Protein AF-B3Q521-F1 (afdb_monomer)

Radius of gyration: 20.03 Å; Cα contacts (8 Å, |Δi|>4): 221; chains: 1; bounding box: 63×58×37 Å

Nearest PDB structures (foldseek):
  4r2l-assembly1_B-2  TM=8.330E-01  e=6.307E-09  Salmonella enterica subsp. enterica serovar Typhimurium str. LT2
  3cis-assembly4_H  TM=7.344E-01  e=1.357E-04  Mycobacterium tuberculosis
  3cis-assembly3_F  TM=6.815E-01  e=8.746E-05  Mycobacterium tuberculosis
  2jax-assembly1_A-2  TM=7.100E-01  e=5.396E-04  Mycobacterium tuberculosis H37Rv
  3idf-assembly1_B  TM=6.173E-01  e=2.105E-04  Wolinella succinogenes

Sequence (169 aa):
MYRMIICGIGMGSRQTANRLLRRAAALVDEGGTILVMHVIENVPQRRLTGIPEESETAAIVDAEKKLVSLCKELGIPVMIEVRIGAASSLLMSAARERAADLILLSSHVPDITDYVFSSIVEQVVRHAGCSVLVDRRLAQVHEGLRAAGRRRCPALTPGQFPSITGPPA

Mean predicted aligned error: 12.49 Å

Foldseek 3Di:
DWQEEEEEDEP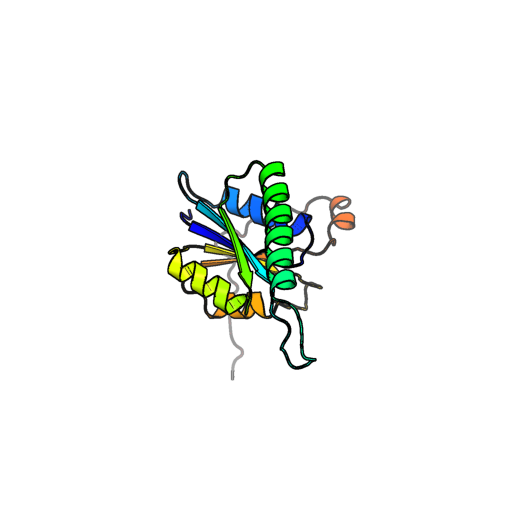DDLVQVLVLLVVVLVVHDDNGAYEYEYEAADDPPPDDDDDDPVVVVVVQVVVQVVVVVSCVVSVHDHHYYYYYHDLLVVLLVVCVVVVGQEYEYEAEDDDDPDPDGPPSLVSNPVDRPHHYHYHYDPPPPCVVCVVVDDDDDPPPDPDDDPDDDDDDD

InterPro domains:
  IPR006016 UspA [PF00582] (1-134)
  IPR014729 Rossmann-like alpha/beta/alpha sandwich fold [G3DSA:3.40.50.620] (1-136)

Solvent-accessible surface area (backbone atoms only — not comparable to full-atom values): 10298 Å² total; per-residue (Å²): 116,33,56,25,36,36,36,52,47,70,97,66,55,71,67,56,52,54,50,51,52,55,50,48,68,73,41,45,32,93,91,35,48,39,36,40,35,34,53,48,65,67,72,75,81,86,69,70,92,81,80,58,72,67,58,57,54,51,50,47,54,52,51,50,51,54,52,52,53,55,37,60,75,68,71,55,85,63,47,79,49,74,50,78,37,62,50,38,62,50,54,47,46,50,31,62,77,64,63,29,51,30,41,39,35,69,37,71,40,71,65,95,86,41,87,49,59,46,72,48,56,47,50,35,70,75,64,44,96,44,47,68,47,72,52,69,51,77,60,86,68,51,76,67,42,67,78,54,65,88,76,74,80,76,78,82,65,94,83,82,72,85,82,86,75,77,82,83,134

Secondary structure (DSSP, 8-state):
-EEEEEEEE-S--HHHHHHHHHHHHHHEEEEEEEEEEEEE----S-S-S---HHHHHHHHHHHHHHHHHHHHHHT---EEEEEES-HHHHHHHHHHHTT-SEEEEEE---SSS-----HHHHHHHHH-SSEEEEEE---STHHHHTTS---PPPP--TT------PPP-

Organism: Rhizobium etli (strain CIAT 652) (NCBI:txid491916)

pLDDT: mean 76.26, std 20.56, range [33.56, 97.69]

Structure (mmCIF, N/CA/C/O backbone):
data_AF-B3Q521-F1
#
_entry.id   A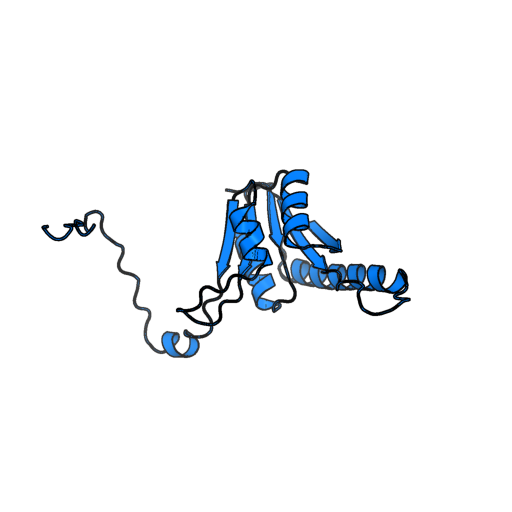F-B3Q521-F1
#
loop_
_atom_site.group_PDB
_atom_site.id
_atom_site.type_symbol
_atom_site.label_atom_id
_atom_site.label_alt_id
_atom_site.label_comp_id
_atom_site.label_asym_id
_atom_site.label_entity_id
_atom_site.label_seq_id
_atom_site.pdbx_PDB_ins_code
_atom_site.Cartn_x
_atom_site.Cartn_y
_atom_site.Cartn_z
_atom_site.occupancy
_atom_site.B_iso_or_equiv
_atom_site.auth_seq_id
_atom_site.auth_comp_id
_atom_site.auth_asym_id
_atom_site.auth_atom_id
_atom_site.pdbx_PDB_model_num
ATOM 1 N N . MET A 1 1 ? -11.408 2.205 11.181 1.00 80.31 1 MET A N 1
ATOM 2 C CA . MET A 1 1 ? -11.451 0.754 11.399 1.00 80.31 1 MET A CA 1
ATOM 3 C C . MET A 1 1 ? -10.043 0.162 11.445 1.00 80.31 1 MET A C 1
ATOM 5 O O . MET A 1 1 ? -9.882 -0.919 12.001 1.00 80.31 1 MET A O 1
ATOM 9 N N . TYR A 1 2 ? -9.052 0.842 10.851 1.00 95.25 2 TYR A N 1
ATOM 10 C CA . TYR A 1 2 ? -7.662 0.401 10.786 1.00 95.25 2 TYR A CA 1
ATOM 11 C C . TYR A 1 2 ? -6.722 1.459 11.371 1.00 95.25 2 TYR A C 1
ATOM 13 O O . TYR A 1 2 ? -6.875 2.652 11.102 1.00 95.25 2 TYR A O 1
ATOM 21 N N . ARG A 1 3 ? -5.724 1.025 12.137 1.00 95.44 3 ARG A N 1
ATOM 22 C CA . ARG A 1 3 ? -4.730 1.864 12.804 1.00 95.44 3 ARG A CA 1
ATOM 23 C C . ARG A 1 3 ? -3.441 2.005 11.998 1.00 95.44 3 ARG A C 1
ATOM 25 O O . ARG A 1 3 ? -2.771 3.023 12.159 1.00 95.44 3 ARG A O 1
ATOM 32 N N . MET A 1 4 ? -3.093 1.047 11.134 1.00 97.00 4 MET A N 1
ATOM 33 C CA . MET A 1 4 ? -1.882 1.115 10.310 1.00 97.00 4 MET A CA 1
ATOM 34 C C . MET A 1 4 ? -2.107 0.525 8.913 1.00 97.00 4 MET A C 1
ATOM 36 O O . MET A 1 4 ? -2.014 -0.683 8.692 1.00 97.00 4 MET A O 1
ATOM 40 N N . ILE A 1 5 ? -2.341 1.408 7.941 1.00 97.69 5 ILE A N 1
ATOM 41 C CA . ILE A 1 5 ? -2.619 1.030 6.552 1.00 97.69 5 ILE A CA 1
ATOM 42 C C . ILE A 1 5 ? -1.359 1.183 5.701 1.00 97.69 5 ILE A C 1
ATOM 44 O O . ILE A 1 5 ? -0.810 2.279 5.603 1.00 97.69 5 ILE A O 1
ATOM 48 N N . ILE A 1 6 ? -0.952 0.126 4.997 1.00 97.50 6 ILE A N 1
ATOM 49 C CA . ILE A 1 6 ? 0.098 0.194 3.973 1.00 97.50 6 ILE A CA 1
ATOM 50 C C . ILE A 1 6 ? -0.539 0.297 2.590 1.00 97.50 6 ILE A C 1
ATOM 52 O O . ILE A 1 6 ? -1.219 -0.619 2.140 1.00 97.50 6 ILE A O 1
ATOM 56 N N . CYS A 1 7 ? -0.288 1.394 1.885 1.00 95.06 7 CYS A N 1
ATOM 57 C CA . CYS A 1 7 ? -0.684 1.595 0.496 1.00 95.06 7 CYS A CA 1
ATOM 58 C C . CYS A 1 7 ? 0.479 1.249 -0.433 1.00 95.06 7 CYS A C 1
ATOM 60 O O . CYS A 1 7 ? 1.424 2.030 -0.551 1.00 95.06 7 CYS A O 1
ATOM 62 N N . GLY A 1 8 ? 0.399 0.109 -1.120 1.00 92.69 8 GLY A N 1
ATOM 63 C CA . GLY A 1 8 ? 1.388 -0.264 -2.131 1.00 92.69 8 GLY A CA 1
ATOM 64 C C . GLY A 1 8 ? 1.107 0.436 -3.459 1.00 92.69 8 GLY A C 1
ATOM 65 O O . GLY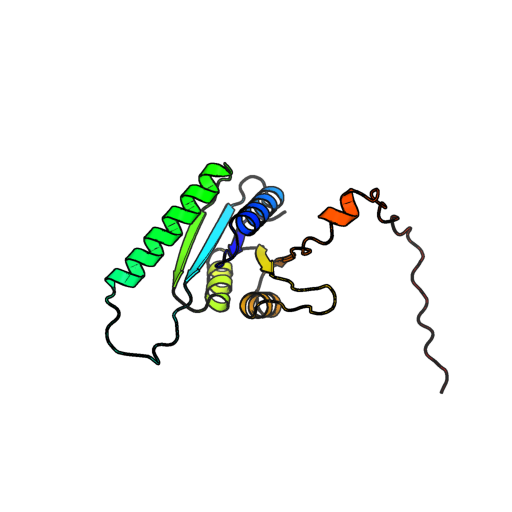 A 1 8 ? 0.125 0.122 -4.137 1.00 92.69 8 GLY A O 1
ATOM 66 N N . ILE A 1 9 ? 1.969 1.377 -3.841 1.00 88.06 9 ILE A N 1
ATOM 67 C CA . ILE A 1 9 ? 1.865 2.125 -5.098 1.00 88.06 9 ILE A CA 1
ATOM 68 C C . ILE A 1 9 ? 2.920 1.598 -6.071 1.00 88.06 9 ILE A C 1
ATOM 70 O O . ILE A 1 9 ? 4.112 1.687 -5.805 1.00 88.06 9 ILE A O 1
ATOM 74 N N . GLY A 1 10 ? 2.486 1.041 -7.204 1.00 79.38 10 GLY A N 1
ATOM 75 C CA . GLY A 1 10 ? 3.368 0.614 -8.301 1.00 79.38 10 GLY A CA 1
ATOM 76 C C . GLY A 1 10 ? 3.520 1.675 -9.399 1.00 79.38 10 GLY A C 1
ATOM 77 O O . GLY A 1 10 ? 3.133 2.827 -9.219 1.00 79.38 10 GLY A O 1
ATOM 78 N N . MET A 1 11 ? 3.991 1.268 -10.585 1.00 67.44 11 MET A N 1
ATOM 79 C CA . MET A 1 11 ? 4.118 2.113 -11.796 1.00 67.44 11 MET A CA 1
ATOM 80 C C . MET A 1 11 ? 2.770 2.493 -12.456 1.00 67.44 11 MET A C 1
ATOM 82 O O . MET A 1 11 ? 2.692 2.743 -13.657 1.00 67.44 11 MET A O 1
ATOM 86 N N . GLY A 1 12 ? 1.676 2.482 -11.695 1.00 69.81 12 GLY A N 1
ATOM 87 C CA . GLY A 1 12 ? 0.342 2.806 -12.193 1.00 69.81 12 GLY A CA 1
ATOM 88 C C . GLY A 1 12 ? 0.149 4.303 -12.450 1.00 69.81 12 GLY A C 1
ATOM 89 O O . GLY A 1 12 ? 1.008 5.140 -12.174 1.00 69.81 12 GLY A O 1
ATOM 90 N N . SER A 1 13 ? -1.031 4.669 -12.953 1.00 79.69 13 SER A N 1
ATOM 91 C CA . SER A 1 13 ? -1.347 6.077 -13.202 1.00 79.69 13 SER A CA 1
ATOM 92 C C . SER A 1 13 ? -1.530 6.875 -11.903 1.00 79.69 13 SER A C 1
ATOM 94 O O . SER A 1 13 ? -2.004 6.356 -10.885 1.00 79.69 13 SER A O 1
ATOM 96 N N . ARG A 1 14 ? -1.256 8.185 -11.963 1.00 82.19 14 ARG A N 1
ATOM 97 C CA . ARG A 1 14 ? -1.471 9.126 -10.847 1.00 82.19 14 ARG A CA 1
ATOM 98 C C . ARG A 1 14 ? -2.901 9.068 -10.296 1.00 82.19 14 ARG A C 1
ATOM 100 O O . ARG A 1 14 ? -3.113 9.169 -9.093 1.00 82.19 14 ARG A O 1
ATOM 107 N N . GLN A 1 15 ? -3.895 8.861 -11.161 1.00 83.62 15 GLN A N 1
ATOM 108 C CA . GLN A 1 15 ? -5.299 8.750 -10.757 1.00 83.62 15 GLN A CA 1
ATOM 109 C C . GLN A 1 15 ? -5.562 7.504 -9.901 1.00 83.62 15 GLN A C 1
ATOM 111 O O . GLN A 1 15 ? -6.386 7.553 -8.988 1.00 83.62 15 GLN A O 1
ATOM 116 N N . THR A 1 16 ? -4.874 6.394 -10.177 1.00 84.19 16 THR A N 1
ATOM 117 C CA . THR A 1 16 ? -4.967 5.184 -9.353 1.00 84.19 16 THR A CA 1
ATOM 118 C C . THR A 1 16 ? -4.364 5.420 -7.976 1.00 84.19 16 THR A C 1
ATOM 120 O O . THR A 1 16 ? -5.027 5.127 -6.985 1.00 84.19 16 THR A O 1
ATOM 123 N N . ALA A 1 17 ? -3.184 6.038 -7.909 1.00 86.75 17 ALA A N 1
ATOM 124 C CA . ALA A 1 17 ? -2.556 6.410 -6.646 1.00 86.75 17 ALA A CA 1
ATOM 125 C C . ALA A 1 17 ? -3.448 7.357 -5.815 1.00 86.75 17 ALA A C 1
ATOM 127 O O . ALA A 1 17 ? -3.733 7.076 -4.655 1.00 86.75 17 ALA A O 1
ATOM 128 N N . ASN A 1 18 ? -4.002 8.408 -6.433 1.00 89.75 18 ASN A N 1
ATOM 129 C CA . ASN A 1 18 ? -4.939 9.330 -5.777 1.00 89.75 18 ASN A CA 1
ATOM 130 C C . ASN A 1 18 ? -6.151 8.618 -5.174 1.00 89.75 18 ASN A C 1
ATOM 132 O O . ASN A 1 18 ? -6.570 8.915 -4.056 1.00 89.75 18 ASN A O 1
ATOM 136 N N . ARG A 1 19 ? -6.745 7.692 -5.930 1.00 89.25 19 ARG A N 1
ATOM 137 C CA . ARG A 1 19 ? -7.914 6.935 -5.482 1.00 89.25 19 ARG A CA 1
ATOM 138 C C . ARG A 1 19 ? -7.564 6.029 -4.304 1.00 89.25 19 ARG A C 1
ATOM 140 O O . ARG A 1 19 ? -8.314 6.006 -3.332 1.00 89.25 19 ARG A O 1
ATOM 147 N N . LEU A 1 20 ? -6.425 5.344 -4.384 1.00 90.75 20 LEU A N 1
ATOM 148 C CA . LEU A 1 20 ? -5.928 4.468 -3.328 1.00 90.75 20 LEU A CA 1
AT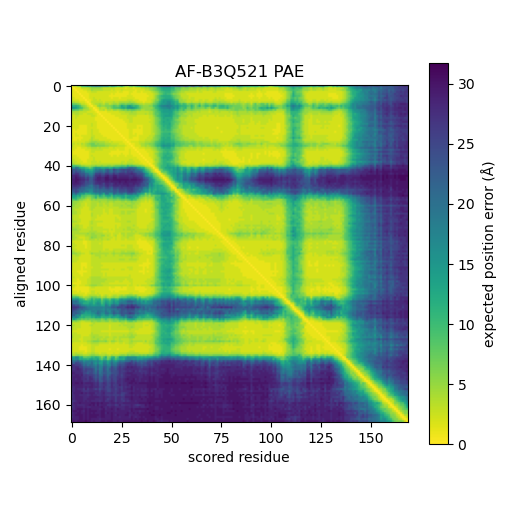OM 149 C C . LEU A 1 20 ? -5.734 5.248 -2.021 1.00 90.75 20 LEU A C 1
ATOM 151 O O . LEU A 1 20 ? -6.272 4.863 -0.988 1.00 90.75 20 LEU A O 1
ATOM 155 N N . LEU A 1 21 ? -5.067 6.403 -2.093 1.00 92.38 21 LEU A N 1
ATOM 156 C CA . LEU A 1 21 ? -4.803 7.260 -0.935 1.00 92.38 21 LEU A CA 1
ATOM 157 C C . LEU A 1 21 ? -6.084 7.836 -0.327 1.00 92.38 21 LEU A C 1
ATOM 159 O O . LEU A 1 21 ? -6.246 7.824 0.889 1.00 92.38 21 LEU A O 1
ATOM 163 N N . ARG A 1 22 ? -7.042 8.279 -1.154 1.00 93.69 22 ARG A N 1
ATOM 164 C CA . ARG A 1 22 ? -8.350 8.746 -0.659 1.00 93.69 22 ARG A CA 1
ATOM 165 C C . ARG A 1 22 ? -9.130 7.639 0.044 1.00 93.69 22 ARG A C 1
ATOM 167 O O . ARG A 1 22 ? -9.793 7.908 1.038 1.00 93.69 22 ARG A O 1
ATOM 174 N N . ARG A 1 23 ? -9.059 6.402 -0.457 1.00 93.94 23 ARG A N 1
ATOM 175 C CA . ARG A 1 23 ? -9.673 5.253 0.218 1.00 93.94 23 ARG A CA 1
ATOM 176 C C . ARG A 1 23 ? -8.985 4.950 1.542 1.00 93.94 23 ARG A C 1
ATOM 178 O O . ARG A 1 23 ? -9.686 4.740 2.519 1.00 93.94 23 ARG A O 1
ATOM 185 N N . ALA A 1 24 ? -7.655 4.971 1.589 1.00 95.25 24 ALA A N 1
ATOM 186 C CA . ALA A 1 24 ? -6.918 4.787 2.837 1.00 95.25 24 ALA A CA 1
ATOM 187 C C . ALA A 1 24 ? -7.308 5.842 3.881 1.00 95.25 24 ALA A C 1
ATOM 189 O O . ALA A 1 24 ? -7.648 5.486 5.003 1.00 95.25 24 ALA A O 1
ATOM 19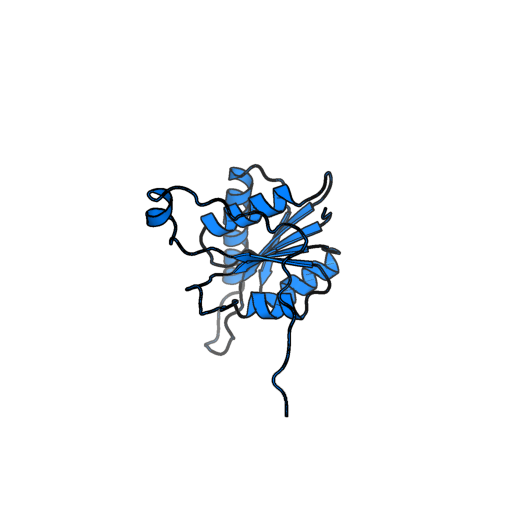0 N N . ALA A 1 25 ? -7.374 7.115 3.481 1.00 94.50 25 ALA A N 1
ATOM 191 C CA . ALA A 1 25 ? -7.804 8.214 4.346 1.00 94.50 25 ALA A CA 1
ATOM 192 C C . ALA A 1 25 ? -9.243 8.066 4.869 1.00 94.50 25 ALA A C 1
ATOM 194 O O . ALA A 1 25 ? -9.548 8.550 5.949 1.00 94.50 25 ALA A O 1
ATOM 195 N N . ALA A 1 26 ? -10.126 7.392 4.129 1.00 94.50 26 ALA A N 1
ATOM 196 C CA . ALA A 1 26 ? -11.491 7.109 4.576 1.00 94.50 26 ALA A CA 1
ATOM 197 C C . ALA A 1 26 ? -11.605 5.868 5.484 1.00 94.50 26 ALA A C 1
ATOM 199 O O . ALA A 1 26 ? -12.643 5.669 6.109 1.00 94.50 26 ALA A O 1
ATOM 200 N N . LEU A 1 27 ? -10.587 5.004 5.512 1.00 95.50 27 LEU A N 1
ATOM 201 C CA . LEU A 1 27 ? -10.593 3.736 6.254 1.00 95.50 27 LEU A CA 1
ATOM 202 C C . LEU A 1 27 ? -9.775 3.794 7.551 1.00 95.50 27 LEU A C 1
ATOM 204 O O . LEU A 1 27 ? -10.057 3.033 8.489 1.00 95.50 27 LEU A O 1
ATOM 208 N N . VAL A 1 28 ? -8.767 4.669 7.584 1.00 96.00 28 VAL A N 1
ATOM 209 C CA . VAL A 1 28 ? -7.908 4.890 8.747 1.00 96.00 28 VAL A CA 1
ATOM 210 C C . VAL A 1 28 ? -8.721 5.480 9.900 1.00 96.00 28 VAL A C 1
ATOM 212 O O . VAL A 1 28 ? -9.577 6.337 9.689 1.00 96.00 28 VAL A O 1
ATOM 215 N N . ASP A 1 29 ? -8.489 4.985 11.113 1.00 94.69 29 ASP A N 1
ATOM 216 C CA . ASP A 1 29 ? -9.065 5.557 12.331 1.00 94.69 29 ASP A CA 1
ATOM 217 C C . ASP A 1 29 ? -8.413 6.883 12.711 1.00 94.69 29 ASP A C 1
ATOM 219 O O . ASP A 1 29 ? -7.302 7.209 12.286 1.00 94.69 29 ASP A O 1
ATOM 223 N N . GLU A 1 30 ? -9.087 7.628 13.585 1.00 90.69 30 GLU A N 1
ATOM 224 C CA . GLU A 1 30 ? -8.480 8.767 14.265 1.00 90.69 30 GLU A CA 1
ATOM 225 C C . GLU A 1 30 ? -7.191 8.334 14.985 1.00 90.69 30 GLU A C 1
ATOM 227 O O . GLU A 1 30 ? -7.164 7.360 15.739 1.00 90.69 30 GLU A O 1
ATOM 232 N N . GLY A 1 31 ? -6.090 9.041 14.714 1.00 90.25 31 GLY A N 1
ATOM 233 C CA . GLY A 1 31 ? -4.761 8.694 15.231 1.00 90.25 31 GLY A CA 1
ATOM 234 C C . GLY A 1 31 ? -4.101 7.478 14.566 1.00 90.25 31 GLY A C 1
ATOM 235 O O . GLY A 1 31 ? -3.015 7.074 14.984 1.00 90.25 31 GLY A O 1
ATOM 236 N N . GLY A 1 32 ? -4.724 6.890 13.542 1.00 94.38 32 GLY A N 1
ATOM 237 C CA . GLY A 1 32 ? -4.106 5.875 12.700 1.00 94.38 32 GLY A CA 1
ATOM 238 C C . GLY A 1 32 ? -3.088 6.467 11.722 1.00 94.38 32 GLY A C 1
ATOM 239 O O . GLY A 1 32 ? -3.032 7.672 11.482 1.00 94.38 32 GLY A O 1
ATOM 240 N N . THR A 1 33 ? -2.253 5.601 11.158 1.00 96.50 33 THR A N 1
ATOM 241 C CA . THR A 1 33 ? -1.164 5.972 10.250 1.00 96.50 33 THR A CA 1
ATOM 242 C C . THR A 1 33 ? -1.362 5.327 8.885 1.00 96.50 33 THR A C 1
ATOM 244 O O . THR A 1 33 ? -1.763 4.168 8.771 1.00 96.50 33 THR A O 1
ATOM 247 N N . ILE A 1 34 ? -1.059 6.085 7.832 1.00 96.94 34 ILE A N 1
ATOM 248 C CA . ILE A 1 34 ? -0.993 5.581 6.461 1.00 96.94 34 ILE A CA 1
ATOM 249 C C . ILE A 1 34 ? 0.468 5.599 6.026 1.00 96.94 34 ILE A C 1
ATOM 251 O O . ILE A 1 34 ? 1.102 6.653 6.011 1.00 96.94 34 ILE A O 1
ATOM 255 N N . LEU A 1 35 ? 0.988 4.438 5.643 1.00 96.88 35 LEU A N 1
ATOM 256 C CA . LEU A 1 35 ? 2.292 4.281 5.015 1.00 96.88 35 LEU A CA 1
ATOM 257 C C . LEU A 1 35 ? 2.112 4.089 3.515 1.00 96.88 35 LEU A C 1
ATOM 259 O O . LEU A 1 35 ? 1.538 3.103 3.062 1.00 96.88 35 LEU A O 1
ATOM 263 N N . VAL A 1 36 ? 2.632 5.020 2.734 1.00 95.38 36 VAL A N 1
ATOM 264 C CA . VAL A 1 36 ? 2.733 4.905 1.286 1.00 95.38 36 VAL A CA 1
ATOM 265 C C . VAL A 1 36 ? 4.050 4.239 0.952 1.00 95.38 36 VAL A C 1
ATOM 267 O O . VAL A 1 36 ? 5.114 4.805 1.193 1.00 95.38 36 VAL A O 1
ATOM 270 N N . MET A 1 37 ? 3.963 3.044 0.382 1.00 94.00 37 MET A N 1
ATOM 271 C CA . MET A 1 37 ? 5.125 2.247 0.038 1.00 94.00 37 MET A CA 1
ATOM 272 C C . MET A 1 37 ? 5.229 2.081 -1.474 1.00 94.00 37 MET A C 1
ATOM 274 O O . MET A 1 37 ? 4.289 1.615 -2.124 1.00 94.00 37 MET A O 1
ATOM 278 N N . HIS A 1 38 ? 6.385 2.430 -2.030 1.00 91.69 38 HIS A N 1
ATOM 279 C CA . HIS A 1 38 ? 6.746 2.088 -3.402 1.00 91.69 38 HIS A CA 1
ATOM 280 C C . HIS A 1 38 ? 7.922 1.122 -3.385 1.00 91.69 38 HIS A C 1
ATOM 282 O O . HIS A 1 38 ? 8.873 1.293 -2.624 1.00 91.69 38 HIS A O 1
ATOM 288 N N . VAL A 1 39 ? 7.845 0.093 -4.223 1.00 89.50 39 VAL A N 1
ATOM 289 C CA . VAL A 1 39 ? 8.948 -0.843 -4.401 1.00 89.50 39 VAL A CA 1
ATOM 290 C C . VAL A 1 39 ? 9.458 -0.731 -5.821 1.00 89.50 39 VAL A C 1
ATOM 292 O O . VAL A 1 39 ? 8.700 -0.905 -6.775 1.00 89.50 39 VAL A O 1
ATOM 295 N N . ILE A 1 40 ? 10.751 -0.456 -5.934 1.00 85.38 40 ILE A N 1
ATOM 296 C CA . ILE A 1 40 ? 11.483 -0.518 -7.189 1.00 85.38 40 ILE A CA 1
ATOM 297 C C . ILE A 1 40 ? 11.926 -1.972 -7.349 1.00 85.38 40 ILE A C 1
ATOM 299 O O . ILE A 1 40 ? 12.751 -2.474 -6.580 1.00 85.38 40 ILE A O 1
ATOM 303 N N . GLU A 1 41 ? 11.324 -2.680 -8.303 1.00 79.12 41 GLU A N 1
ATOM 304 C CA . GLU A 1 41 ? 11.709 -4.061 -8.579 1.00 79.12 41 GLU A CA 1
ATOM 305 C C . GLU A 1 41 ? 13.096 -4.092 -9.213 1.00 79.12 41 GLU A C 1
ATOM 307 O O . GLU A 1 41 ? 13.320 -3.514 -10.279 1.00 79.12 41 GLU A O 1
ATOM 312 N N . ASN A 1 42 ? 14.031 -4.78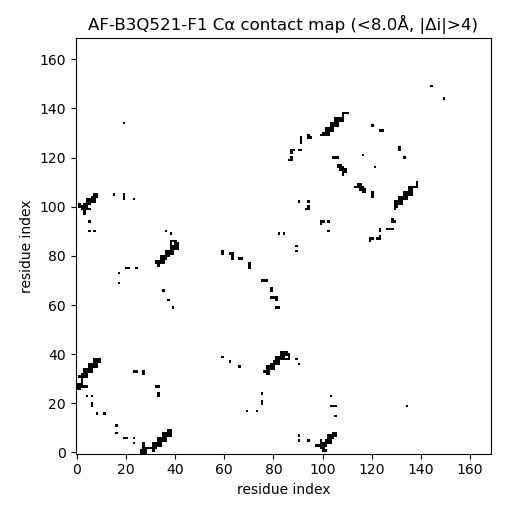3 -8.557 1.00 69.62 42 ASN A N 1
ATOM 313 C CA . ASN A 1 42 ? 15.347 -5.001 -9.136 1.00 69.62 42 ASN A CA 1
ATOM 314 C C . ASN A 1 42 ? 15.201 -5.949 -10.327 1.00 69.62 42 ASN A C 1
ATOM 316 O O . ASN A 1 42 ? 14.839 -7.119 -10.174 1.00 69.62 42 ASN A O 1
ATOM 320 N N . VAL A 1 43 ? 15.470 -5.434 -11.526 1.00 53.84 43 VAL A N 1
ATOM 321 C CA . VAL A 1 43 ? 15.543 -6.243 -12.743 1.00 53.84 43 VAL A CA 1
ATOM 322 C C . VAL A 1 43 ? 16.596 -7.331 -12.497 1.00 53.84 43 VAL A C 1
ATOM 324 O O . VAL A 1 43 ? 17.688 -7.000 -12.028 1.00 53.84 43 VAL A O 1
ATOM 327 N N . PRO A 1 44 ? 16.320 -8.622 -12.773 1.00 47.69 44 PRO A N 1
ATOM 328 C CA . PRO A 1 44 ? 17.296 -9.676 -12.541 1.00 47.69 44 PRO A CA 1
ATOM 329 C C . PRO A 1 44 ? 18.615 -9.314 -13.222 1.00 47.69 44 PRO A C 1
ATOM 331 O O . PRO A 1 44 ? 18.633 -9.052 -14.427 1.00 47.69 44 PRO A O 1
ATOM 334 N N . GLN A 1 45 ? 19.710 -9.340 -12.458 1.00 48.91 45 GLN A N 1
ATOM 335 C CA . GLN A 1 45 ? 21.089 -9.004 -12.849 1.00 48.91 45 GLN A CA 1
ATOM 336 C C . GLN A 1 45 ? 21.674 -9.884 -13.980 1.00 48.91 45 GLN A C 1
ATOM 338 O O . GLN A 1 45 ? 22.885 -9.979 -14.156 1.00 48.91 45 GLN A O 1
ATOM 343 N N . ARG A 1 46 ? 20.845 -10.551 -14.792 1.00 43.62 46 ARG A N 1
ATOM 344 C CA . ARG A 1 46 ? 21.289 -11.409 -15.896 1.00 43.62 46 ARG A CA 1
ATOM 345 C C . ARG A 1 46 ? 21.707 -10.636 -17.150 1.00 43.62 46 ARG A C 1
ATOM 347 O O . ARG A 1 46 ? 22.069 -11.252 -18.147 1.00 43.62 46 ARG A O 1
ATOM 354 N N . ARG A 1 47 ? 21.700 -9.302 -17.122 1.00 45.94 47 ARG A N 1
ATOM 355 C CA . ARG A 1 47 ? 22.353 -8.483 -18.146 1.00 45.94 47 ARG A CA 1
ATOM 356 C C . ARG A 1 47 ? 23.280 -7.461 -17.495 1.00 45.94 47 ARG A C 1
ATOM 358 O O . ARG A 1 47 ? 22.834 -6.399 -17.097 1.00 45.94 47 ARG A O 1
ATOM 365 N N . LEU A 1 48 ? 24.564 -7.826 -17.511 1.00 46.06 48 LEU A N 1
ATOM 366 C CA . LEU A 1 48 ? 25.716 -6.941 -17.688 1.00 46.06 48 LEU A CA 1
ATOM 367 C C . LEU A 1 48 ? 26.085 -6.064 -16.477 1.00 46.06 48 LEU A C 1
ATOM 369 O O . LEU A 1 48 ? 25.424 -5.092 -16.145 1.00 46.06 48 LEU A O 1
ATOM 373 N N . THR A 1 49 ? 27.204 -6.437 -15.854 1.00 52.25 49 THR A N 1
ATOM 374 C CA . THR A 1 49 ? 28.285 -5.544 -15.399 1.00 52.25 49 THR A CA 1
ATOM 375 C C . THR A 1 49 ? 27.979 -4.036 -15.411 1.00 52.25 49 THR A C 1
ATOM 377 O O . THR A 1 49 ? 27.919 -3.435 -16.483 1.00 52.25 49 THR A O 1
ATOM 380 N N . GLY A 1 50 ? 27.935 -3.410 -14.228 1.00 53.22 50 GLY A N 1
ATOM 381 C CA . GLY A 1 50 ? 28.269 -1.986 -14.089 1.00 53.22 50 GLY A CA 1
ATOM 382 C C . GLY A 1 50 ? 27.118 -0.981 -14.017 1.00 53.22 50 GLY A C 1
ATOM 383 O O . GLY A 1 50 ? 27.243 0.086 -14.609 1.00 53.22 50 GLY A O 1
ATOM 384 N N . ILE A 1 51 ? 26.038 -1.255 -13.276 1.00 52.19 51 ILE A N 1
ATOM 385 C CA . ILE A 1 51 ? 25.140 -0.173 -12.831 1.00 52.19 51 ILE A CA 1
ATOM 386 C C . ILE A 1 51 ? 25.778 0.461 -11.578 1.00 52.19 51 ILE A C 1
ATOM 388 O O . ILE A 1 51 ? 25.938 -0.249 -10.585 1.00 52.19 51 ILE A O 1
ATOM 392 N N . PRO A 1 52 ? 26.199 1.739 -11.603 1.00 52.44 52 PRO A N 1
ATOM 393 C CA . PRO A 1 52 ? 26.774 2.401 -10.432 1.00 52.44 52 PRO A CA 1
ATOM 394 C C . PRO A 1 52 ? 25.724 2.536 -9.320 1.00 52.44 52 PRO A C 1
ATOM 396 O O . PRO A 1 52 ? 24.578 2.884 -9.612 1.00 52.44 52 PRO A O 1
ATOM 399 N N . GLU A 1 53 ? 26.110 2.341 -8.055 1.00 53.81 53 GLU A N 1
ATOM 400 C CA . GLU A 1 53 ? 25.250 2.536 -6.865 1.00 53.81 53 GLU A CA 1
ATOM 401 C C . GLU A 1 53 ? 24.573 3.929 -6.829 1.00 53.81 53 GLU A C 1
ATOM 403 O O . GLU A 1 53 ? 23.478 4.101 -6.283 1.00 53.81 53 GLU A O 1
ATOM 408 N N . GLU A 1 54 ? 25.173 4.925 -7.493 1.00 55.44 54 GLU A N 1
ATOM 409 C CA . GLU A 1 54 ? 24.606 6.266 -7.692 1.00 55.44 54 GLU A CA 1
ATOM 410 C C . GLU A 1 54 ? 23.247 6.248 -8.418 1.00 55.44 54 GLU A C 1
ATOM 412 O O . GLU A 1 54 ? 22.384 7.086 -8.144 1.00 55.44 54 GLU A O 1
ATOM 417 N N . SER A 1 55 ? 23.011 5.276 -9.307 1.00 65.19 55 SER A N 1
ATOM 418 C CA . SER A 1 55 ? 21.771 5.182 -10.085 1.00 65.19 55 SER A CA 1
ATOM 419 C C . SER A 1 55 ? 20.581 4.690 -9.256 1.00 65.19 55 SER A C 1
ATOM 421 O O . SER A 1 55 ? 19.454 5.127 -9.495 1.00 65.19 55 SER A O 1
ATOM 423 N N . GLU A 1 56 ? 20.801 3.794 -8.290 1.00 68.69 56 GLU A N 1
ATOM 424 C CA . GLU A 1 56 ? 19.735 3.281 -7.417 1.00 68.69 56 GLU A CA 1
ATOM 425 C C . GLU A 1 56 ? 19.284 4.351 -6.420 1.00 68.69 56 GLU A C 1
ATOM 427 O O . GLU A 1 56 ? 18.087 4.600 -6.253 1.00 68.69 56 GLU A O 1
ATOM 432 N N . THR A 1 57 ? 20.248 5.063 -5.831 1.00 77.19 57 THR A N 1
ATOM 433 C CA . THR A 1 57 ? 19.977 6.174 -4.910 1.00 77.19 57 THR A CA 1
ATOM 434 C C . THR A 1 57 ? 19.189 7.286 -5.605 1.00 77.19 57 THR A C 1
ATOM 436 O O . THR A 1 57 ? 18.206 7.791 -5.061 1.00 77.19 57 THR A O 1
ATOM 439 N N . ALA A 1 58 ? 19.558 7.638 -6.842 1.00 82.00 58 ALA A N 1
ATOM 440 C CA . ALA A 1 58 ? 18.825 8.627 -7.628 1.00 82.00 58 ALA A CA 1
ATOM 441 C C . ALA A 1 58 ? 17.376 8.194 -7.918 1.00 82.00 58 ALA A C 1
ATOM 443 O O . ALA A 1 58 ? 16.464 9.020 -7.831 1.00 82.00 58 ALA A O 1
ATOM 444 N N . ALA A 1 59 ? 17.148 6.909 -8.214 1.00 80.06 59 ALA A N 1
ATOM 445 C CA . ALA A 1 59 ? 15.813 6.367 -8.461 1.00 80.06 59 ALA A CA 1
ATOM 446 C C . ALA A 1 59 ? 14.927 6.401 -7.205 1.00 80.06 59 ALA A C 1
ATOM 448 O O . ALA A 1 59 ? 13.758 6.782 -7.295 1.00 80.06 59 ALA A O 1
ATOM 449 N N . ILE A 1 60 ? 15.487 6.070 -6.035 1.00 85.00 60 ILE A N 1
ATOM 450 C CA . ILE A 1 60 ? 14.795 6.199 -4.744 1.00 85.00 60 ILE A CA 1
ATOM 451 C C . ILE A 1 60 ? 14.392 7.655 -4.508 1.00 85.00 60 ILE A C 1
ATOM 453 O O . ILE A 1 60 ? 13.215 7.938 -4.291 1.00 85.00 60 ILE A O 1
ATOM 457 N N . VAL A 1 61 ? 15.345 8.586 -4.611 1.00 88.25 61 VAL A N 1
ATOM 458 C CA . VAL A 1 61 ? 15.106 10.012 -4.344 1.00 88.25 61 VAL A CA 1
ATOM 459 C C . VAL A 1 61 ? 14.059 10.595 -5.298 1.00 88.25 61 VAL A C 1
ATOM 461 O O . VAL A 1 61 ? 13.213 11.390 -4.885 1.00 88.25 61 VAL A O 1
ATOM 464 N N . ASP A 1 62 ? 14.090 10.223 -6.577 1.00 86.75 62 ASP A N 1
ATOM 465 C CA . ASP A 1 62 ? 13.093 10.661 -7.556 1.00 86.75 62 ASP A CA 1
ATOM 466 C C . ASP A 1 62 ? 11.697 10.083 -7.259 1.00 86.75 62 ASP A C 1
ATOM 468 O O . ASP A 1 62 ? 10.700 10.815 -7.276 1.00 86.75 62 ASP A O 1
ATOM 472 N N . ALA A 1 63 ? 11.613 8.794 -6.918 1.00 85.69 63 ALA A N 1
ATOM 473 C CA . ALA A 1 63 ? 10.359 8.156 -6.525 1.00 85.69 63 ALA A CA 1
ATOM 474 C C . ALA A 1 63 ? 9.770 8.796 -5.257 1.00 85.69 63 ALA A C 1
ATOM 476 O O . ALA A 1 63 ? 8.588 9.152 -5.237 1.00 85.69 63 ALA A O 1
ATOM 477 N N . GLU A 1 64 ? 10.591 9.020 -4.230 1.00 89.50 64 GLU A N 1
ATOM 478 C CA . GLU A 1 64 ? 10.192 9.707 -3.001 1.00 89.50 64 GLU A CA 1
ATOM 479 C C . GLU A 1 64 ? 9.666 11.112 -3.292 1.00 89.50 64 GLU A C 1
ATOM 481 O O . GLU A 1 64 ? 8.568 11.455 -2.854 1.00 89.50 64 GLU A O 1
ATOM 486 N N . LYS A 1 65 ? 10.380 11.913 -4.095 1.00 90.31 65 LYS A N 1
ATOM 487 C CA . LYS A 1 65 ? 9.932 13.261 -4.488 1.00 90.31 65 LYS A CA 1
ATOM 488 C C . LYS A 1 65 ? 8.560 13.232 -5.157 1.00 90.31 65 LYS A C 1
ATOM 490 O O . LYS A 1 65 ? 7.690 14.035 -4.814 1.00 90.31 65 LYS A O 1
ATOM 495 N N . LYS A 1 66 ? 8.337 12.298 -6.086 1.00 88.50 66 LYS A N 1
ATOM 496 C CA . LYS A 1 66 ? 7.050 12.142 -6.783 1.00 88.50 66 LYS A CA 1
ATOM 497 C C . LYS A 1 66 ? 5.919 11.779 -5.819 1.00 88.50 66 LYS A C 1
ATOM 499 O O . LYS A 1 66 ? 4.833 12.354 -5.924 1.00 88.50 66 LYS A O 1
ATOM 504 N N . LEU A 1 67 ? 6.169 10.869 -4.876 1.00 87.56 67 LEU A N 1
ATOM 505 C CA . LEU A 1 67 ? 5.196 10.471 -3.854 1.00 87.56 67 LEU A CA 1
ATOM 506 C C . LEU A 1 67 ? 4.905 11.607 -2.872 1.00 87.56 67 LEU A C 1
ATOM 508 O O . LEU A 1 67 ? 3.741 11.859 -2.568 1.00 87.56 67 LEU A O 1
ATOM 512 N N . VAL A 1 68 ? 5.930 12.336 -2.423 1.00 91.06 68 VAL A N 1
ATOM 513 C CA . VAL A 1 68 ? 5.776 13.493 -1.530 1.00 91.06 68 VAL A CA 1
ATOM 514 C C . VAL A 1 68 ? 4.900 14.552 -2.190 1.00 91.06 68 VAL A C 1
ATOM 516 O O . VAL A 1 68 ? 3.942 15.015 -1.572 1.00 91.06 68 VAL A O 1
ATOM 519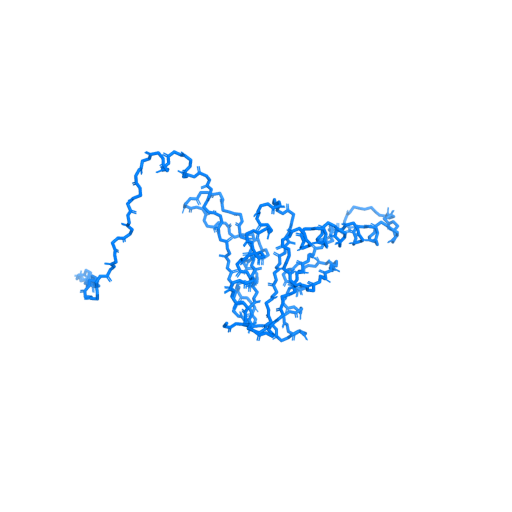 N N . SER A 1 69 ? 5.179 14.912 -3.447 1.00 90.62 69 SER A N 1
ATOM 520 C CA . SER A 1 69 ? 4.361 15.883 -4.181 1.00 90.62 69 SER A CA 1
ATOM 521 C C . SER A 1 69 ? 2.913 15.413 -4.334 1.00 90.62 69 SER A C 1
ATOM 523 O O . SER A 1 69 ? 1.991 16.186 -4.088 1.00 90.62 69 SER A O 1
ATOM 525 N N . LEU A 1 70 ? 2.697 14.132 -4.659 1.00 87.38 70 LEU A N 1
ATOM 526 C CA . LEU A 1 70 ? 1.359 13.542 -4.750 1.00 87.38 70 LEU A CA 1
ATOM 527 C C . LEU A 1 70 ? 0.575 13.672 -3.438 1.00 87.38 70 LEU A C 1
ATOM 529 O O . LEU A 1 70 ? -0.580 14.094 -3.438 1.00 87.38 70 LEU A O 1
ATOM 533 N N . CYS A 1 71 ? 1.198 13.308 -2.319 1.00 88.94 71 CYS A N 1
ATOM 534 C CA . CYS A 1 71 ? 0.526 13.288 -1.024 1.00 88.94 71 CYS A CA 1
ATOM 535 C C . CYS A 1 71 ? 0.269 14.704 -0.496 1.00 88.94 71 CYS A C 1
ATOM 537 O O . CYS A 1 71 ? -0.804 14.963 0.052 1.00 88.94 71 CYS A O 1
ATOM 539 N N . LYS A 1 72 ? 1.198 15.641 -0.741 1.00 91.19 72 LYS A N 1
ATOM 540 C CA . LYS A 1 72 ? 1.018 17.068 -0.433 1.00 91.19 72 LYS A CA 1
ATOM 541 C C . LYS A 1 72 ? -0.169 17.671 -1.178 1.00 91.19 72 LYS A C 1
ATOM 543 O O . LYS A 1 72 ? -0.978 18.350 -0.559 1.00 91.19 72 LYS A O 1
ATOM 548 N N . GLU A 1 73 ? -0.308 17.392 -2.472 1.00 90.88 73 GLU A N 1
ATOM 549 C CA . GLU A 1 73 ? -1.444 17.881 -3.267 1.00 90.88 73 GLU A CA 1
ATOM 550 C C . GLU A 1 73 ? -2.796 17.346 -2.774 1.00 90.88 73 GLU A C 1
ATOM 552 O O . GLU A 1 73 ? -3.818 18.016 -2.911 1.00 90.88 73 GLU A O 1
ATOM 557 N N . LEU A 1 74 ? -2.820 16.142 -2.198 1.00 89.31 74 LEU A N 1
ATOM 558 C CA . LEU A 1 74 ? -4.039 15.555 -1.644 1.00 89.31 74 LEU A CA 1
ATOM 559 C C . LEU A 1 74 ? -4.359 16.039 -0.224 1.00 89.31 74 LEU A C 1
ATOM 561 O O . LEU A 1 74 ? -5.491 15.847 0.217 1.00 89.31 74 LEU A O 1
ATOM 565 N N . GLY A 1 75 ? -3.392 16.632 0.484 1.00 91.44 75 GLY A N 1
ATOM 566 C CA . GLY A 1 75 ? -3.549 17.071 1.872 1.00 91.44 75 GLY A CA 1
ATOM 567 C C . GLY A 1 75 ? -3.744 15.923 2.870 1.00 91.44 75 GLY A C 1
ATOM 568 O O . GLY A 1 75 ? -4.335 16.132 3.924 1.00 91.44 75 GLY A O 1
ATOM 569 N N . ILE A 1 76 ? -3.293 14.709 2.535 1.00 88.12 76 ILE A N 1
ATOM 570 C CA . ILE A 1 76 ? -3.448 13.522 3.388 1.00 88.12 76 ILE A CA 1
ATOM 571 C C . ILE A 1 76 ? -2.137 13.302 4.158 1.00 88.12 76 ILE A C 1
ATOM 573 O O . ILE A 1 76 ? -1.089 13.177 3.517 1.00 88.12 76 ILE A O 1
ATOM 577 N N . PRO A 1 77 ? -2.161 13.236 5.502 1.00 89.69 77 PRO A N 1
ATOM 578 C CA . PRO A 1 77 ? -0.972 12.932 6.286 1.00 89.69 77 PRO A CA 1
ATOM 579 C C . PRO A 1 77 ? -0.574 11.472 6.062 1.00 89.69 77 PRO A C 1
ATOM 581 O O . PRO A 1 77 ? -1.336 10.553 6.362 1.00 89.69 77 PRO A O 1
ATOM 584 N N . VAL A 1 78 ? 0.621 11.260 5.518 1.00 94.06 78 VAL A N 1
ATOM 585 C CA . VAL A 1 78 ? 1.154 9.925 5.246 1.00 94.06 78 VAL A CA 1
ATOM 586 C C . VAL A 1 78 ? 2.644 9.857 5.559 1.00 94.06 78 VAL A C 1
ATOM 588 O O . VAL A 1 78 ? 3.366 10.847 5.435 1.00 94.06 78 VAL A O 1
ATOM 591 N N . MET A 1 79 ? 3.111 8.665 5.910 1.00 95.50 79 MET A N 1
ATOM 592 C CA . MET A 1 79 ? 4.524 8.304 5.861 1.00 95.50 79 MET A CA 1
ATOM 593 C C . MET A 1 79 ? 4.851 7.781 4.463 1.00 95.50 79 MET A C 1
ATOM 595 O O . MET A 1 79 ? 4.011 7.132 3.846 1.00 95.50 79 MET A O 1
ATOM 599 N N . ILE A 1 80 ? 6.052 8.051 3.958 1.00 94.38 80 ILE A N 1
ATOM 600 C CA . ILE A 1 80 ? 6.494 7.580 2.640 1.00 94.38 80 ILE A CA 1
ATOM 601 C C . ILE A 1 80 ? 7.726 6.715 2.833 1.00 94.38 80 ILE A C 1
ATOM 603 O O . ILE A 1 80 ? 8.623 7.077 3.590 1.00 94.38 80 ILE A O 1
ATOM 607 N N . GLU A 1 81 ? 7.750 5.579 2.150 1.00 94.12 81 GLU A N 1
ATOM 608 C CA . GLU A 1 81 ? 8.868 4.654 2.189 1.00 94.12 81 GLU A CA 1
ATOM 609 C C . GLU A 1 81 ? 9.087 4.033 0.807 1.00 94.12 81 GLU A C 1
ATOM 611 O O . GLU A 1 81 ? 8.164 3.491 0.193 1.00 94.12 81 GLU A O 1
ATOM 616 N N . VAL A 1 82 ? 10.316 4.122 0.303 1.00 91.12 82 VAL A N 1
ATOM 617 C CA . VAL A 1 82 ? 10.710 3.516 -0.971 1.00 91.12 82 VAL A CA 1
ATOM 618 C C . VAL A 1 82 ? 11.760 2.449 -0.698 1.00 91.12 82 VAL A C 1
ATOM 620 O O . VAL A 1 82 ? 12.774 2.716 -0.061 1.00 91.12 82 VAL A O 1
ATOM 623 N N . ARG A 1 83 ? 11.510 1.220 -1.158 1.00 90.50 83 ARG A N 1
ATOM 624 C CA . ARG A 1 83 ? 12.441 0.088 -1.012 1.00 90.50 83 ARG A CA 1
ATOM 625 C C . ARG A 1 83 ? 12.806 -0.489 -2.378 1.00 90.50 83 ARG A C 1
ATOM 627 O O . ARG A 1 83 ? 12.035 -0.379 -3.328 1.00 90.50 83 ARG A O 1
ATOM 634 N N . ILE A 1 84 ? 13.956 -1.152 -2.462 1.00 88.25 84 ILE A N 1
ATOM 635 C CA . ILE A 1 84 ? 14.396 -1.885 -3.656 1.00 88.25 84 ILE A CA 1
ATOM 636 C C . ILE A 1 84 ? 14.303 -3.386 -3.382 1.00 88.25 84 ILE A C 1
ATOM 638 O O . ILE A 1 84 ? 14.751 -3.854 -2.336 1.00 88.25 84 ILE A O 1
ATOM 642 N N . GLY A 1 85 ? 13.726 -4.146 -4.315 1.00 87.88 85 GLY A N 1
ATOM 643 C CA . GLY A 1 85 ? 13.682 -5.609 -4.244 1.00 87.88 85 GLY A CA 1
ATOM 644 C C . GLY A 1 85 ? 12.358 -6.209 -4.706 1.00 87.88 85 GLY A C 1
ATOM 645 O O . GLY A 1 85 ? 11.661 -5.648 -5.543 1.00 87.88 85 GLY A O 1
ATOM 646 N N . ALA A 1 86 ? 12.007 -7.379 -4.171 1.00 88.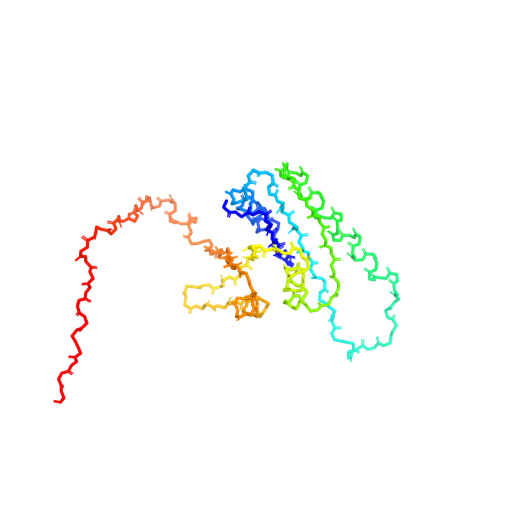88 86 ALA A N 1
ATOM 647 C CA . ALA A 1 86 ? 10.770 -8.070 -4.529 1.00 88.88 86 ALA A CA 1
ATOM 648 C C . ALA A 1 86 ? 9.558 -7.436 -3.827 1.00 88.88 86 ALA A C 1
ATOM 650 O O . ALA A 1 86 ? 9.421 -7.533 -2.604 1.00 88.88 86 ALA A O 1
ATOM 651 N N . ALA A 1 87 ? 8.657 -6.822 -4.600 1.00 89.56 87 ALA A N 1
ATOM 652 C CA . ALA A 1 87 ? 7.552 -6.018 -4.077 1.00 89.56 87 ALA A CA 1
ATOM 653 C C . ALA A 1 87 ? 6.625 -6.767 -3.115 1.00 89.56 87 ALA A C 1
ATOM 655 O O . ALA A 1 87 ? 6.323 -6.253 -2.040 1.00 89.56 87 ALA A O 1
ATOM 656 N N . SER A 1 88 ? 6.209 -7.989 -3.455 1.00 91.31 88 SER A N 1
ATOM 657 C CA . SER A 1 88 ? 5.326 -8.788 -2.595 1.00 91.31 88 SER A CA 1
ATOM 658 C C . SER A 1 88 ? 5.968 -9.094 -1.239 1.00 91.31 88 SER A C 1
ATOM 660 O O . SER A 1 88 ? 5.350 -8.874 -0.198 1.00 91.31 88 SER A O 1
ATOM 662 N N . SER A 1 89 ? 7.224 -9.547 -1.244 1.00 93.06 89 SER A N 1
ATOM 663 C CA . SER A 1 89 ? 7.979 -9.865 -0.028 1.00 93.06 89 SER A CA 1
ATOM 664 C C . SER A 1 89 ? 8.183 -8.629 0.845 1.00 93.06 89 SER A C 1
ATOM 666 O O . SER A 1 89 ? 7.929 -8.672 2.048 1.00 93.06 89 SER A O 1
ATOM 668 N N . LEU A 1 90 ? 8.568 -7.502 0.240 1.00 94.38 90 LEU A N 1
ATOM 669 C CA . LEU A 1 90 ? 8.810 -6.256 0.962 1.00 94.38 90 LEU A CA 1
ATOM 670 C C . LEU A 1 90 ? 7.529 -5.654 1.542 1.00 94.38 90 LEU A C 1
ATOM 672 O O . LEU A 1 90 ? 7.560 -5.200 2.681 1.00 94.38 90 LEU A O 1
ATOM 676 N N . LEU A 1 91 ? 6.403 -5.706 0.822 1.00 93.88 91 LEU A N 1
ATOM 677 C CA . LEU A 1 91 ? 5.101 -5.283 1.351 1.00 93.88 91 LEU A CA 1
ATOM 678 C C . LEU A 1 91 ? 4.695 -6.117 2.571 1.00 93.88 91 LEU A C 1
ATOM 680 O O . LEU A 1 91 ? 4.276 -5.566 3.586 1.00 93.88 91 LEU A O 1
ATOM 684 N N . MET A 1 92 ? 4.857 -7.441 2.501 1.00 95.12 92 MET A N 1
ATOM 685 C CA . MET A 1 92 ? 4.560 -8.327 3.630 1.00 95.12 92 MET A CA 1
ATOM 686 C C . MET A 1 92 ? 5.542 -8.137 4.794 1.00 95.12 92 MET A C 1
ATOM 688 O O . MET A 1 92 ? 5.138 -8.203 5.954 1.00 95.12 92 MET A O 1
ATOM 692 N N . SER A 1 93 ? 6.823 -7.884 4.510 1.00 96.00 93 SER A N 1
ATOM 693 C CA . SER A 1 93 ? 7.825 -7.575 5.536 1.00 96.00 93 SER A CA 1
ATOM 694 C C . SER A 1 93 ? 7.490 -6.274 6.252 1.00 96.00 93 SER A C 1
ATOM 696 O O . SER A 1 93 ? 7.367 -6.277 7.473 1.00 96.00 93 SER A O 1
ATOM 698 N N . ALA A 1 94 ? 7.224 -5.203 5.502 1.00 95.56 94 ALA A N 1
ATOM 699 C CA . ALA A 1 94 ? 6.818 -3.917 6.053 1.00 95.56 94 ALA A CA 1
ATOM 700 C C . ALA A 1 94 ? 5.524 -4.036 6.871 1.00 95.56 94 ALA A C 1
ATOM 702 O O . ALA A 1 94 ? 5.422 -3.448 7.945 1.00 95.56 94 ALA A O 1
ATOM 703 N N . ALA A 1 95 ? 4.560 -4.847 6.421 1.00 96.06 95 ALA A N 1
ATOM 704 C CA . ALA A 1 95 ? 3.342 -5.105 7.182 1.00 96.06 95 ALA A CA 1
ATOM 705 C C . ALA A 1 95 ? 3.623 -5.763 8.538 1.00 96.06 95 ALA A C 1
ATOM 707 O O . ALA A 1 95 ? 3.034 -5.361 9.539 1.00 96.06 95 ALA A O 1
ATOM 708 N N . ARG A 1 96 ? 4.559 -6.716 8.602 1.00 95.75 96 ARG A N 1
ATOM 709 C CA . ARG A 1 96 ? 4.983 -7.330 9.871 1.00 95.75 96 ARG A CA 1
ATOM 710 C C . ARG A 1 96 ? 5.764 -6.358 10.753 1.00 95.75 96 ARG A C 1
ATOM 712 O O . ARG A 1 96 ? 5.456 -6.236 11.931 1.00 95.75 96 ARG A O 1
ATOM 719 N N . GLU A 1 97 ? 6.735 -5.648 10.184 1.00 96.06 97 GLU A N 1
ATOM 720 C CA . GLU A 1 97 ? 7.591 -4.684 10.893 1.00 96.06 97 GLU A CA 1
ATOM 721 C C . GLU A 1 97 ? 6.785 -3.540 11.519 1.00 96.06 97 GLU A C 1
ATOM 723 O O . GLU A 1 97 ? 7.102 -3.068 12.608 1.00 96.06 97 GLU A O 1
ATOM 728 N N . ARG A 1 98 ? 5.736 -3.087 10.827 1.00 94.25 98 ARG A N 1
ATOM 729 C CA . ARG A 1 98 ? 4.896 -1.961 11.247 1.00 94.25 98 ARG A CA 1
ATOM 730 C C . ARG A 1 98 ? 3.609 -2.381 11.956 1.00 94.25 98 ARG A C 1
ATOM 732 O O . ARG A 1 98 ? 2.816 -1.506 12.289 1.00 94.25 98 ARG A O 1
ATOM 739 N N . ALA A 1 99 ? 3.389 -3.683 12.150 1.00 95.06 99 ALA A N 1
ATOM 740 C CA . ALA A 1 99 ? 2.125 -4.235 12.637 1.00 95.06 99 ALA A CA 1
ATOM 741 C C . ALA A 1 99 ? 0.905 -3.674 11.873 1.00 95.06 99 ALA A C 1
ATOM 743 O O . ALA A 1 99 ? -0.084 -3.248 12.468 1.00 95.06 99 ALA A O 1
ATOM 744 N N . ALA A 1 100 ? 1.004 -3.635 10.541 1.00 96.19 100 ALA A N 1
ATOM 745 C CA . ALA A 1 100 ? -0.065 -3.152 9.680 1.00 96.19 100 ALA A CA 1
ATOM 746 C C . ALA A 1 100 ? -1.279 -4.079 9.745 1.00 96.19 100 ALA A C 1
ATOM 748 O O . ALA A 1 100 ? -1.150 -5.297 9.617 1.00 96.19 100 ALA A O 1
ATOM 749 N N . ASP A 1 101 ? -2.464 -3.498 9.881 1.00 96.12 101 ASP A N 1
ATOM 750 C CA . ASP A 1 101 ? -3.735 -4.219 9.925 1.00 96.12 101 ASP A CA 1
ATOM 751 C C . ASP A 1 101 ? -4.437 -4.269 8.561 1.00 96.12 101 ASP A C 1
ATOM 753 O O . ASP A 1 101 ? -5.289 -5.139 8.343 1.00 96.12 101 ASP A O 1
ATOM 757 N N . LEU A 1 102 ? -4.022 -3.408 7.623 1.00 97.31 102 LEU A N 1
ATOM 758 C CA . LEU A 1 102 ? -4.490 -3.404 6.241 1.00 97.31 102 LEU A CA 1
ATOM 759 C C . LEU A 1 102 ? -3.362 -3.139 5.236 1.00 97.31 102 LEU A C 1
ATOM 761 O O . LEU A 1 102 ? -2.669 -2.126 5.312 1.00 97.31 102 LEU A O 1
ATOM 765 N N . ILE A 1 103 ? -3.260 -3.987 4.212 1.00 97.12 103 ILE A N 1
ATOM 766 C CA . ILE A 1 103 ? -2.536 -3.685 2.974 1.00 97.12 103 ILE A CA 1
ATOM 767 C C . ILE A 1 103 ? -3.548 -3.312 1.888 1.00 97.12 103 ILE A C 1
ATOM 769 O O . ILE A 1 103 ? -4.444 -4.084 1.545 1.00 97.12 103 ILE A O 1
ATOM 773 N N . LEU A 1 104 ? -3.388 -2.124 1.317 1.00 94.88 104 LEU A N 1
ATOM 774 C CA . LEU A 1 104 ? -4.219 -1.580 0.256 1.00 94.88 104 LEU A CA 1
ATOM 775 C C . LEU A 1 104 ? -3.432 -1.559 -1.061 1.00 94.88 104 LEU A C 1
ATOM 777 O O . LEU A 1 104 ? -2.414 -0.877 -1.178 1.00 94.88 104 LEU A O 1
ATOM 781 N N . LEU A 1 105 ? -3.918 -2.290 -2.066 1.00 91.94 105 LEU A N 1
ATOM 782 C CA . LEU A 1 105 ? -3.297 -2.387 -3.391 1.00 91.94 105 LEU A CA 1
ATOM 783 C C . LEU A 1 105 ? -4.298 -2.055 -4.489 1.00 91.94 105 LEU A C 1
ATOM 785 O O . LEU A 1 105 ? -5.485 -2.345 -4.370 1.00 91.94 105 LEU A O 1
ATOM 789 N N . SER A 1 106 ? -3.822 -1.497 -5.599 1.00 85.75 106 SER A N 1
ATOM 790 C CA . SER A 1 106 ? -4.627 -1.406 -6.818 1.00 85.75 106 SER A CA 1
ATOM 791 C C . SER A 1 106 ? -4.370 -2.606 -7.724 1.00 85.75 106 SER A C 1
ATOM 793 O O . SER A 1 106 ? -3.207 -2.925 -7.976 1.00 85.75 106 SER A O 1
ATOM 795 N N . SER A 1 107 ? -5.420 -3.202 -8.293 1.00 76.56 107 SER A N 1
ATOM 796 C CA . SER A 1 107 ? -5.263 -4.096 -9.446 1.00 76.56 107 SER A CA 1
ATOM 797 C C . SER A 1 107 ? -5.593 -3.366 -10.747 1.00 76.56 107 SER A C 1
ATOM 799 O O . SER A 1 107 ? -6.549 -2.587 -10.835 1.00 76.56 107 SER A O 1
ATOM 801 N N . HIS A 1 108 ? -4.789 -3.630 -11.773 1.00 67.50 108 HIS A N 1
ATOM 802 C CA . HIS A 1 108 ? -5.162 -3.350 -13.152 1.00 67.50 108 HIS A CA 1
ATOM 803 C C . HIS A 1 108 ? -5.979 -4.543 -13.644 1.00 67.50 108 HIS A C 1
ATOM 805 O O . HIS A 1 108 ? -5.437 -5.634 -13.732 1.00 67.50 108 HIS A O 1
ATOM 811 N N . VAL A 1 109 ? -7.268 -4.344 -13.921 1.00 50.06 109 VAL A N 1
ATOM 812 C CA . VAL A 1 109 ? -8.117 -5.378 -14.527 1.00 50.06 109 VAL A CA 1
ATOM 813 C C . VAL A 1 109 ? -8.405 -4.965 -15.972 1.00 50.06 109 VAL A C 1
ATOM 815 O O . VAL A 1 109 ? -9.060 -3.936 -16.172 1.00 50.06 109 VAL A O 1
ATOM 818 N N . PRO A 1 110 ? -7.898 -5.695 -16.975 1.00 47.91 110 PRO A N 1
ATOM 819 C CA . PRO A 1 110 ? -8.473 -5.696 -18.309 1.00 47.91 110 PRO A CA 1
ATOM 820 C C . PRO A 1 110 ? -9.680 -6.656 -18.309 1.00 47.91 110 PRO A C 1
ATOM 822 O O . PRO A 1 110 ? -9.511 -7.848 -18.130 1.00 47.91 110 PRO A O 1
ATOM 825 N N . ASP A 1 111 ? -10.889 -6.114 -18.464 1.00 40.12 111 ASP A N 1
ATOM 826 C CA . ASP A 1 111 ? -12.166 -6.831 -18.652 1.00 40.12 111 ASP A CA 1
ATOM 827 C C . ASP A 1 111 ? -12.750 -7.727 -17.533 1.00 40.12 111 ASP A C 1
ATOM 829 O O . ASP A 1 111 ? -12.124 -8.105 -16.551 1.00 40.12 111 ASP A O 1
ATOM 833 N N . ILE A 1 112 ? -14.063 -7.969 -17.646 1.00 49.84 112 ILE A N 1
ATOM 834 C CA . ILE A 1 112 ? -14.943 -8.555 -16.611 1.00 49.84 112 ILE A CA 1
ATOM 835 C C . ILE A 1 112 ? -14.737 -10.076 -16.474 1.00 49.84 112 ILE A C 1
ATOM 837 O O . ILE A 1 112 ? -15.024 -10.647 -15.423 1.00 49.84 112 ILE A O 1
ATOM 841 N N . THR A 1 113 ? -14.242 -10.723 -17.528 1.00 50.84 113 THR A N 1
ATOM 842 C CA . THR A 1 113 ? -13.987 -12.171 -17.603 1.00 50.84 113 THR A CA 1
ATOM 843 C C . THR A 1 113 ? -12.567 -12.565 -17.209 1.00 50.84 113 THR A C 1
ATOM 845 O O . THR A 1 113 ? -12.357 -13.710 -16.816 1.00 50.84 113 THR A O 1
ATOM 848 N N . ASP A 1 114 ? -11.626 -11.619 -17.213 1.00 45.09 114 ASP A N 1
ATOM 849 C CA . ASP A 1 114 ? -10.212 -11.874 -16.954 1.00 45.09 114 ASP A CA 1
ATOM 850 C C . ASP A 1 114 ? -9.812 -11.246 -15.611 1.00 45.09 114 ASP A C 1
ATOM 852 O O . ASP A 1 114 ? -9.324 -10.120 -15.516 1.00 45.09 114 ASP A O 1
ATOM 856 N N . TYR A 1 115 ? -10.024 -11.991 -14.520 1.00 51.47 115 TYR A N 1
ATOM 857 C CA . TYR A 1 115 ? -9.535 -11.630 -13.183 1.00 51.47 115 TYR A CA 1
ATOM 858 C C . TYR A 1 115 ? -8.003 -11.758 -13.102 1.00 51.47 115 TYR A C 1
ATOM 860 O O . TYR A 1 115 ? -7.468 -12.573 -12.352 1.00 51.47 115 TYR A O 1
ATOM 868 N N . VAL A 1 116 ? -7.273 -10.948 -13.868 1.00 51.94 116 VAL A N 1
ATOM 869 C CA . VAL A 1 116 ? -5.813 -10.885 -13.797 1.00 51.94 116 VAL A CA 1
ATOM 870 C C . VAL A 1 116 ? -5.438 -9.961 -12.643 1.00 51.94 116 VAL A C 1
ATOM 872 O O . VAL A 1 116 ? -5.422 -8.736 -12.760 1.00 51.94 116 VAL A O 1
ATOM 875 N N . PHE A 1 117 ? -5.154 -10.549 -11.483 1.00 63.31 117 PHE A N 1
ATOM 876 C CA . PHE A 1 117 ? -4.380 -9.852 -10.464 1.00 63.31 117 PHE A CA 1
ATOM 877 C C . PHE A 1 117 ? -2.940 -9.735 -10.961 1.00 63.31 117 PHE A C 1
ATOM 879 O O . PHE A 1 117 ? -2.414 -10.661 -11.576 1.00 63.31 117 PHE A O 1
ATOM 886 N N . SER A 1 118 ? -2.277 -8.606 -10.696 1.00 71.81 118 SER A N 1
ATOM 887 C CA . SER A 1 118 ? -0.826 -8.588 -10.872 1.00 71.81 118 SER A CA 1
ATOM 888 C C . SER A 1 118 ? -0.213 -9.651 -9.957 1.00 71.81 118 SER A C 1
ATOM 890 O O . SER A 1 118 ? -0.730 -9.902 -8.865 1.00 71.81 118 SER A O 1
ATOM 892 N N . SER A 1 119 ? 0.896 -10.257 -10.380 1.00 80.88 119 SER A N 1
ATOM 893 C CA . SER A 1 119 ? 1.602 -11.282 -9.597 1.00 80.88 119 SER A CA 1
ATOM 894 C C . SER A 1 119 ? 1.897 -10.812 -8.167 1.00 80.88 119 SER A C 1
ATOM 896 O O . SER A 1 119 ? 1.777 -11.582 -7.221 1.00 80.88 119 SER A O 1
ATOM 898 N N . ILE A 1 120 ? 2.191 -9.520 -7.984 1.00 87.19 120 ILE A N 1
ATOM 899 C CA . ILE A 1 120 ? 2.377 -8.893 -6.670 1.00 87.19 120 ILE A CA 1
ATOM 900 C C . ILE A 1 120 ? 1.093 -8.959 -5.835 1.00 87.19 120 ILE A C 1
ATOM 902 O O . ILE A 1 120 ? 1.134 -9.401 -4.689 1.00 87.19 120 ILE A O 1
ATOM 906 N N . VAL A 1 121 ? -0.045 -8.528 -6.392 1.00 88.75 121 VAL A N 1
ATOM 907 C CA . VAL A 1 121 ? -1.333 -8.528 -5.680 1.00 88.75 121 VAL A CA 1
ATOM 908 C C . VAL A 1 121 ? -1.736 -9.950 -5.320 1.00 88.75 121 VAL A C 1
ATOM 910 O O . VAL A 1 121 ? -2.148 -10.186 -4.190 1.00 88.75 121 VAL A O 1
ATOM 913 N N . GLU A 1 122 ? -1.574 -10.901 -6.237 1.00 88.56 122 GLU A N 1
ATOM 914 C CA . GLU A 1 122 ? -1.869 -12.306 -5.966 1.00 88.56 122 GLU A CA 1
ATOM 915 C C . GLU A 1 122 ? -1.019 -12.852 -4.811 1.00 88.56 122 GLU A C 1
ATOM 917 O O . GLU A 1 122 ? -1.549 -13.454 -3.877 1.00 88.56 122 GLU A O 1
ATOM 922 N N . GLN A 1 123 ? 0.293 -12.605 -4.840 1.00 91.00 123 GLN A N 1
ATOM 923 C CA . GLN A 1 123 ? 1.207 -13.051 -3.790 1.00 91.00 123 GLN A CA 1
ATOM 924 C C . GLN A 1 123 ? 0.854 -12.446 -2.428 1.00 91.00 123 GLN A C 1
ATOM 926 O O . GLN A 1 123 ? 0.867 -13.165 -1.431 1.00 91.00 123 GLN A O 1
ATOM 931 N N . VAL A 1 124 ? 0.500 -11.158 -2.382 1.00 93.12 124 VAL A N 1
ATOM 932 C CA . VAL A 1 124 ? 0.102 -10.478 -1.142 1.00 93.12 124 VAL A CA 1
ATOM 933 C C . VAL A 1 124 ? -1.238 -11.005 -0.633 1.00 93.12 124 VAL A C 1
ATOM 935 O O . VAL A 1 124 ? -1.339 -11.351 0.536 1.00 93.12 124 VAL A O 1
ATOM 938 N N . VAL A 1 125 ? -2.254 -11.135 -1.490 1.00 92.44 125 VAL A N 1
ATOM 939 C CA . VAL A 1 125 ? -3.577 -11.654 -1.091 1.00 92.44 125 VAL A CA 1
ATOM 940 C C . VAL A 1 125 ? -3.477 -13.070 -0.522 1.00 92.44 125 VAL A C 1
ATOM 942 O O . VAL A 1 125 ? -4.192 -13.398 0.420 1.00 92.44 125 VAL A O 1
ATOM 945 N N . ARG A 1 126 ? -2.595 -13.912 -1.073 1.00 92.50 126 ARG A N 1
ATOM 946 C CA . ARG A 1 126 ? -2.433 -15.302 -0.624 1.00 92.50 126 ARG A CA 1
ATOM 947 C C . ARG A 1 126 ? -1.657 -15.448 0.687 1.00 92.50 126 ARG A C 1
ATOM 949 O O . ARG A 1 126 ? -1.892 -16.423 1.393 1.00 92.50 126 ARG A O 1
ATOM 956 N N . HIS A 1 127 ? -0.729 -14.540 0.993 1.00 94.19 127 HIS A N 1
ATOM 957 C CA . HIS A 1 127 ? 0.262 -14.762 2.059 1.00 94.19 127 HIS A CA 1
ATOM 958 C C . HIS A 1 127 ? 0.364 -13.636 3.097 1.00 94.19 127 HIS A C 1
ATOM 960 O O . HIS A 1 127 ? 1.121 -13.771 4.060 1.00 94.19 127 HIS A O 1
ATOM 966 N N . ALA A 1 128 ? -0.358 -12.524 2.936 1.00 93.81 128 ALA A N 1
ATOM 967 C CA . ALA A 1 128 ? -0.352 -11.456 3.927 1.00 93.81 128 ALA A CA 1
ATOM 968 C C . ALA A 1 128 ? -0.936 -11.939 5.261 1.00 93.81 128 ALA A C 1
ATOM 970 O O . ALA A 1 128 ? -1.978 -12.587 5.309 1.00 93.81 128 ALA A O 1
ATOM 971 N N . GLY A 1 129 ? -0.273 -11.570 6.359 1.00 91.38 129 GLY A N 1
ATOM 972 C CA . GLY A 1 129 ? -0.746 -11.851 7.719 1.00 91.38 129 GLY A CA 1
ATOM 973 C C . GLY A 1 129 ? -1.812 -10.874 8.229 1.00 91.38 129 GLY A C 1
ATOM 974 O O . GLY A 1 129 ? -2.194 -10.954 9.391 1.00 91.38 129 GLY A O 1
ATOM 975 N N . CYS A 1 130 ? -2.260 -9.935 7.396 1.00 94.94 130 CYS A N 1
ATOM 976 C CA . CYS A 1 130 ? -3.245 -8.913 7.736 1.00 94.94 130 CYS A CA 1
ATOM 977 C C . CYS A 1 130 ? -4.293 -8.772 6.627 1.00 94.94 130 CYS A C 1
ATOM 979 O O . CYS A 1 130 ? -4.222 -9.445 5.595 1.00 94.94 130 CYS A O 1
ATOM 981 N N . SER A 1 131 ? -5.288 -7.909 6.843 1.00 96.19 131 SER A N 1
ATOM 982 C CA . SER A 1 131 ? -6.345 -7.703 5.855 1.00 96.19 131 SER A CA 1
ATOM 983 C C . SER A 1 131 ? -5.755 -7.143 4.563 1.00 96.19 131 SER A C 1
ATOM 985 O O . SER A 1 131 ? -4.882 -6.278 4.593 1.00 96.19 131 SER A O 1
ATOM 987 N N . VAL A 1 132 ? -6.250 -7.603 3.415 1.00 95.44 132 VAL A N 1
ATOM 988 C CA . VAL A 1 132 ? -5.843 -7.079 2.106 1.00 95.44 132 VAL A CA 1
ATOM 989 C C . VAL A 1 132 ? -7.063 -6.534 1.386 1.00 95.44 132 VAL A C 1
ATOM 991 O O . VAL A 1 132 ? -8.019 -7.263 1.123 1.00 95.44 132 VAL A O 1
ATOM 994 N N . LEU A 1 133 ? -7.023 -5.251 1.031 1.00 93.88 133 LEU A N 1
ATOM 995 C CA . LEU A 1 133 ? -8.035 -4.625 0.192 1.00 93.88 133 LEU A CA 1
ATOM 996 C C . LEU A 1 133 ? -7.452 -4.370 -1.196 1.00 93.88 133 LEU A C 1
ATOM 998 O O . LEU A 1 133 ? -6.478 -3.638 -1.367 1.00 93.88 133 LEU A O 1
ATOM 1002 N N . VAL A 1 134 ? -8.085 -4.966 -2.203 1.00 90.94 134 VAL A N 1
ATOM 1003 C CA . VAL A 1 134 ? -7.729 -4.755 -3.607 1.00 90.94 134 VAL A CA 1
ATOM 1004 C C . VAL A 1 134 ? -8.716 -3.776 -4.230 1.00 90.94 134 VAL A C 1
ATOM 1006 O O . VAL A 1 134 ? -9.871 -4.117 -4.493 1.00 90.94 134 VAL A O 1
ATOM 1009 N N . ASP A 1 135 ? -8.261 -2.550 -4.482 1.00 87.12 135 ASP A N 1
ATOM 1010 C CA . ASP A 1 135 ? -9.037 -1.530 -5.176 1.00 87.12 135 ASP A CA 1
ATOM 1011 C C . ASP A 1 135 ? -9.003 -1.776 -6.686 1.00 87.12 135 ASP A C 1
ATOM 1013 O O . ASP A 1 135 ? -8.048 -1.430 -7.393 1.00 87.12 135 ASP A O 1
ATOM 1017 N N . ARG A 1 136 ? -10.073 -2.394 -7.182 1.00 78.94 136 ARG A N 1
ATOM 1018 C CA . ARG A 1 136 ? -10.242 -2.703 -8.601 1.00 78.94 136 ARG A CA 1
ATOM 1019 C C . ARG A 1 136 ? -10.702 -1.458 -9.347 1.00 78.94 136 ARG A C 1
ATOM 1021 O O . ARG A 1 136 ? -11.714 -0.843 -9.000 1.00 78.94 136 ARG A O 1
ATOM 1028 N N . ARG A 1 137 ? -10.003 -1.116 -10.430 1.00 69.12 137 ARG A N 1
ATOM 1029 C CA . ARG A 1 137 ? -10.556 -0.205 -11.433 1.00 69.12 137 ARG A CA 1
ATOM 1030 C C . ARG A 1 137 ? -11.532 -1.008 -12.290 1.00 69.12 137 ARG A C 1
ATOM 1032 O O . ARG A 1 137 ? -11.106 -1.885 -13.028 1.00 69.12 137 ARG A O 1
ATOM 1039 N N . LEU A 1 138 ? -12.819 -0.672 -12.250 1.00 58.56 138 LEU A N 1
ATOM 1040 C CA . LEU A 1 138 ? -13.666 -0.941 -13.408 1.00 58.56 138 LEU A CA 1
ATOM 1041 C C . LEU A 1 138 ? -13.103 -0.058 -14.525 1.00 58.56 138 LEU A C 1
ATOM 1043 O O . LEU A 1 138 ? -13.079 1.170 -14.375 1.00 58.56 138 LEU A O 1
ATOM 1047 N N . ALA A 1 139 ? -12.567 -0.667 -15.588 1.00 48.69 139 ALA A N 1
ATOM 1048 C CA . ALA A 1 139 ? -12.223 0.043 -16.818 1.00 48.69 139 ALA A CA 1
ATOM 1049 C C . ALA A 1 139 ? -13.396 0.958 -17.230 1.00 48.69 139 ALA A C 1
ATOM 1051 O O . ALA A 1 139 ? -14.515 0.783 -16.750 1.00 48.69 139 ALA A O 1
ATOM 1052 N N . GLN A 1 140 ? -13.149 1.977 -18.055 1.00 47.84 140 GLN A N 1
ATOM 1053 C CA . GLN A 1 140 ? -14.118 3.012 -18.449 1.00 47.84 140 GLN A CA 1
ATOM 1054 C C . GLN A 1 140 ? -15.356 2.481 -19.217 1.00 47.84 140 GLN A C 1
ATOM 1056 O O . GLN A 1 140 ? -15.669 2.949 -20.299 1.00 47.84 140 GLN A O 1
ATOM 1061 N N . VAL A 1 141 ? -16.140 1.563 -18.658 1.00 44.72 141 VAL A N 1
ATOM 1062 C CA . VAL A 1 141 ? -17.439 1.147 -19.203 1.00 44.72 141 VAL A CA 1
ATOM 1063 C C . VAL A 1 141 ? -18.518 2.201 -18.880 1.00 44.72 141 VAL A C 1
ATOM 1065 O O . VAL A 1 141 ? -19.606 2.200 -19.442 1.00 44.72 141 VAL A O 1
ATOM 1068 N N . HIS A 1 142 ? -18.223 3.166 -17.998 1.00 38.78 142 HIS A N 1
ATOM 1069 C CA . HIS A 1 142 ? -19.204 4.138 -17.501 1.00 38.78 142 HIS A CA 1
ATOM 1070 C C . HIS A 1 142 ? -19.196 5.527 -18.155 1.00 38.78 142 HIS A C 1
ATOM 1072 O O . HIS A 1 142 ? -20.064 6.321 -17.795 1.00 38.78 142 HIS A O 1
ATOM 1078 N N . GLU A 1 143 ? -18.313 5.848 -19.108 1.00 39.75 143 GLU A N 1
ATOM 1079 C CA . GLU A 1 143 ? -18.517 7.084 -19.892 1.00 39.75 143 GLU A CA 1
ATOM 1080 C C . GLU A 1 143 ? -19.705 6.947 -20.858 1.00 39.75 143 GLU A C 1
ATOM 1082 O O . GLU A 1 143 ? -20.462 7.899 -21.013 1.00 39.75 143 GLU A O 1
ATOM 1087 N N . GLY A 1 144 ? -19.989 5.736 -21.359 1.00 33.56 144 GLY A N 1
ATOM 1088 C CA . GLY A 1 144 ? -21.248 5.435 -22.053 1.00 33.56 144 GLY A CA 1
ATOM 1089 C C . GLY A 1 144 ? -22.438 5.207 -21.108 1.00 33.56 144 GLY A C 1
ATOM 1090 O O . GLY A 1 144 ? -23.549 5.653 -21.383 1.00 33.56 144 GLY A O 1
ATOM 1091 N N . LEU A 1 145 ? -22.228 4.561 -19.951 1.00 43.41 145 LEU A N 1
ATOM 1092 C CA . LEU A 1 145 ? -23.336 4.205 -19.048 1.00 43.41 145 LEU A CA 1
ATOM 1093 C C . LEU A 1 145 ? -23.814 5.347 -18.136 1.00 43.41 145 LEU A C 1
ATOM 1095 O O . LEU A 1 145 ? -24.921 5.280 -17.617 1.00 43.41 145 LEU A O 1
ATOM 1099 N N . ARG A 1 146 ? -23.033 6.414 -17.921 1.00 41.09 146 ARG A N 1
ATOM 1100 C CA . ARG A 1 146 ? -23.528 7.598 -17.189 1.00 41.09 146 ARG A CA 1
ATOM 1101 C C . ARG A 1 146 ? -24.503 8.446 -18.006 1.00 41.09 146 ARG A C 1
ATOM 1103 O O . ARG A 1 146 ? -25.318 9.133 -17.397 1.00 41.09 146 ARG A O 1
ATOM 1110 N N . ALA A 1 147 ? -24.473 8.343 -19.336 1.00 47.59 147 ALA A N 1
ATOM 1111 C CA . ALA A 1 147 ? -25.527 8.876 -20.198 1.00 47.59 147 ALA A CA 1
ATOM 1112 C C . ALA A 1 147 ? -26.826 8.045 -20.099 1.00 47.59 147 ALA A C 1
ATOM 1114 O O . ALA A 1 147 ? -27.917 8.574 -20.287 1.00 47.59 147 ALA A O 1
ATOM 1115 N N . ALA A 1 148 ? -26.727 6.766 -19.720 1.00 49.62 148 ALA A N 1
ATOM 1116 C CA . ALA A 1 148 ? -27.855 5.863 -19.519 1.00 49.62 148 ALA A CA 1
ATOM 1117 C C . ALA A 1 148 ? -28.138 5.650 -18.019 1.00 49.62 148 ALA A C 1
ATOM 1119 O O . ALA A 1 148 ? -27.758 4.638 -17.443 1.00 49.62 148 ALA A O 1
ATOM 1120 N N . GLY A 1 149 ? -28.792 6.638 -17.395 1.00 40.75 149 GLY A N 1
ATOM 1121 C CA . GLY A 1 149 ? -29.505 6.584 -16.106 1.00 40.75 149 GLY A CA 1
ATOM 1122 C C . GLY A 1 149 ? -29.133 5.473 -15.107 1.00 40.75 149 GLY A C 1
ATOM 1123 O O . GLY A 1 149 ? -29.454 4.303 -15.305 1.00 40.75 149 GLY A O 1
ATOM 1124 N N . ARG A 1 150 ? -28.558 5.864 -13.958 1.00 41.59 150 ARG A N 1
ATOM 1125 C CA . ARG A 1 150 ? -28.257 4.984 -12.809 1.00 41.59 150 ARG A CA 1
ATOM 1126 C C . ARG A 1 150 ? -29.390 3.980 -12.538 1.00 41.59 150 ARG A C 1
ATOM 1128 O O . ARG A 1 150 ? -30.390 4.338 -11.917 1.00 41.59 150 ARG A O 1
ATOM 1135 N N . ARG A 1 151 ? -29.193 2.701 -12.866 1.00 46.44 151 ARG A N 1
ATOM 1136 C CA . ARG A 1 151 ? -29.948 1.634 -12.201 1.00 46.44 151 ARG A CA 1
ATOM 1137 C C . ARG A 1 151 ? -29.322 1.441 -10.825 1.00 46.44 151 ARG A C 1
ATOM 1139 O O . ARG A 1 151 ? -28.182 1.000 -10.711 1.00 46.44 151 ARG A O 1
ATOM 1146 N N . ARG A 1 152 ? -30.040 1.853 -9.776 1.00 39.12 152 ARG A N 1
ATOM 1147 C CA . ARG A 1 152 ? -29.714 1.463 -8.398 1.00 39.12 152 ARG A CA 1
ATOM 1148 C C . ARG A 1 152 ? -29.654 -0.065 -8.359 1.00 39.12 152 ARG A C 1
ATOM 1150 O O . ARG A 1 152 ? -30.575 -0.707 -8.859 1.00 39.12 152 ARG A O 1
ATOM 1157 N N . CYS A 1 153 ? -28.607 -0.632 -7.764 1.00 36.41 153 CYS A N 1
ATOM 1158 C CA . CYS A 1 153 ? -28.651 -2.030 -7.348 1.00 36.41 153 CYS A CA 1
ATOM 1159 C C . CYS A 1 153 ? -29.896 -2.200 -6.463 1.00 36.41 153 CYS A C 1
ATOM 1161 O O . CYS A 1 153 ? -30.037 -1.430 -5.505 1.00 36.41 153 CYS A O 1
ATOM 1163 N N . PRO A 1 154 ? -30.816 -3.129 -6.766 1.00 43.72 154 PRO A N 1
ATOM 1164 C CA . PRO A 1 154 ? -31.874 -3.435 -5.827 1.00 43.72 154 PRO A CA 1
ATOM 1165 C C . PRO A 1 154 ? -31.203 -4.031 -4.589 1.00 43.72 154 PRO A C 1
ATOM 1167 O O . PRO A 1 154 ? -30.377 -4.939 -4.695 1.00 43.72 154 PRO A O 1
ATOM 1170 N N . ALA A 1 155 ? -31.494 -3.462 -3.422 1.00 43.97 155 ALA A N 1
ATOM 1171 C CA . ALA A 1 155 ? -31.109 -4.072 -2.163 1.00 43.97 155 ALA A CA 1
ATOM 1172 C C . ALA A 1 155 ? -31.702 -5.486 -2.142 1.00 43.97 155 ALA A C 1
ATOM 1174 O O . ALA A 1 155 ? -32.914 -5.646 -2.280 1.00 43.97 155 ALA A O 1
ATOM 1175 N N . LEU A 1 156 ? -30.847 -6.502 -2.023 1.00 44.81 156 LEU A N 1
ATOM 1176 C CA . LEU A 1 156 ? -31.297 -7.865 -1.773 1.00 44.81 156 LEU A CA 1
ATOM 1177 C C . LEU A 1 156 ? -32.008 -7.859 -0.419 1.00 44.81 156 LEU A C 1
ATOM 1179 O O . LEU A 1 156 ? -31.386 -7.631 0.618 1.00 44.81 156 LEU A O 1
ATOM 1183 N N . THR A 1 157 ? -33.323 -8.053 -0.432 1.00 45.72 157 THR A N 1
ATOM 1184 C CA . THR A 1 157 ? -34.095 -8.293 0.786 1.00 45.72 157 THR A CA 1
ATOM 1185 C C . THR A 1 157 ? -33.688 -9.646 1.380 1.00 45.72 157 THR A C 1
ATOM 1187 O O . THR A 1 157 ? -33.497 -10.600 0.617 1.00 45.72 157 THR A O 1
ATOM 1190 N N . PRO A 1 158 ? -33.571 -9.778 2.713 1.00 36.50 158 PRO A N 1
ATOM 1191 C CA . PRO A 1 158 ? -33.267 -11.060 3.343 1.00 36.50 158 PRO A CA 1
ATOM 1192 C C . PRO A 1 158 ? -34.348 -12.090 2.976 1.00 36.50 158 PRO A C 1
ATOM 1194 O O . PRO A 1 158 ? -35.523 -11.849 3.237 1.00 36.50 158 PRO A O 1
ATOM 1197 N N . GLY A 1 159 ? -33.970 -13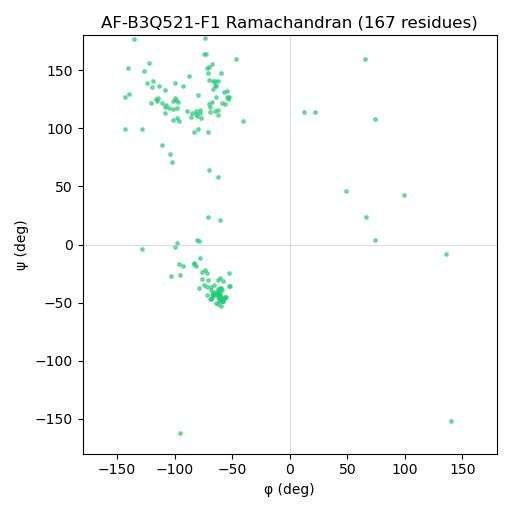.211 2.349 1.00 50.50 159 GLY A N 1
ATOM 1198 C CA . GLY A 1 159 ? -34.896 -14.318 2.047 1.00 50.50 159 GLY A CA 1
ATOM 1199 C C . GLY A 1 159 ? -34.804 -14.938 0.648 1.00 50.50 159 GLY A C 1
ATOM 1200 O O . GLY A 1 159 ? -35.410 -15.979 0.422 1.00 50.50 159 GLY A O 1
ATOM 1201 N N . GLN A 1 160 ? -34.035 -14.369 -0.286 1.00 52.97 160 GLN A N 1
ATOM 1202 C CA . GLN A 1 160 ? -33.796 -14.972 -1.607 1.00 52.97 160 GLN A CA 1
ATOM 1203 C C . GLN A 1 160 ? -32.412 -15.630 -1.681 1.00 52.97 160 GLN A C 1
ATOM 1205 O O . GLN A 1 160 ? -31.512 -15.144 -2.360 1.00 52.97 160 GLN A O 1
ATOM 1210 N N . PHE A 1 161 ? -32.239 -16.750 -0.982 1.00 50.72 161 PHE A N 1
ATOM 1211 C CA . PHE A 1 161 ? -31.202 -17.718 -1.342 1.00 50.72 161 PHE A CA 1
ATOM 1212 C C . PHE A 1 161 ? -31.856 -18.821 -2.183 1.00 50.72 161 PHE A C 1
ATOM 1214 O O . PHE A 1 161 ? -32.811 -19.437 -1.708 1.00 50.72 161 PHE A O 1
ATOM 1221 N N . PRO A 1 162 ? -31.398 -19.085 -3.419 1.00 46.84 162 PRO A N 1
ATOM 1222 C CA . PRO A 1 162 ? -31.896 -20.218 -4.186 1.00 46.84 162 PRO A CA 1
ATOM 1223 C C . PRO A 1 162 ? -31.441 -21.522 -3.518 1.00 46.84 162 PRO A C 1
ATOM 1225 O O . PRO A 1 162 ? -30.249 -21.748 -3.310 1.00 46.84 162 PRO A O 1
ATOM 1228 N N . SER A 1 163 ? -32.402 -22.374 -3.160 1.00 51.19 163 SER A N 1
ATOM 1229 C CA . SER A 1 163 ? -32.159 -23.710 -2.619 1.00 51.19 163 SER A CA 1
ATOM 1230 C C . SER A 1 163 ? -31.437 -24.567 -3.656 1.00 51.19 163 SER A C 1
ATOM 1232 O O . SER A 1 163 ? -31.987 -24.866 -4.718 1.00 51.19 163 SER A O 1
ATOM 1234 N N . ILE A 1 164 ? -30.209 -24.966 -3.339 1.00 53.97 164 ILE A N 1
ATOM 1235 C CA . ILE A 1 164 ? -29.398 -25.870 -4.151 1.00 53.97 164 ILE A CA 1
ATOM 1236 C C . ILE A 1 164 ? -30.037 -27.260 -4.047 1.00 53.97 164 ILE A C 1
ATOM 1238 O O . ILE A 1 164 ? -29.828 -27.973 -3.070 1.00 53.97 164 ILE A O 1
ATOM 1242 N N . THR A 1 165 ? -30.860 -27.634 -5.021 1.00 49.78 165 THR A N 1
ATOM 1243 C CA . THR A 1 165 ? -31.289 -29.026 -5.197 1.00 49.78 165 THR A CA 1
ATOM 1244 C C . THR A 1 165 ? -30.400 -29.633 -6.274 1.00 49.78 165 THR A C 1
ATOM 1246 O O . THR A 1 165 ? -30.439 -29.230 -7.434 1.00 49.78 165 THR A O 1
ATOM 1249 N N . GLY A 1 166 ? -29.503 -30.528 -5.854 1.00 47.53 166 GLY A N 1
ATOM 1250 C CA . GLY A 1 166 ? -28.678 -31.318 -6.767 1.00 47.53 166 GLY A CA 1
ATOM 1251 C C . GLY A 1 166 ? -29.536 -32.315 -7.559 1.00 47.53 166 GLY A C 1
ATOM 1252 O O . GLY A 1 166 ? -30.622 -32.675 -7.099 1.00 47.53 166 GLY A O 1
ATOM 1253 N N . PRO A 1 167 ? -29.085 -32.751 -8.747 1.00 47.41 167 PRO A N 1
ATOM 1254 C CA . PRO A 1 167 ? -29.852 -33.675 -9.574 1.00 47.41 167 PRO A CA 1
ATOM 1255 C C . PRO A 1 167 ? -29.879 -35.085 -8.950 1.00 47.41 167 PRO A C 1
ATOM 1257 O O . PRO A 1 167 ? -28.904 -35.473 -8.298 1.00 47.41 167 PRO A O 1
ATOM 1260 N N . PRO A 1 168 ? -30.971 -35.854 -9.125 1.00 52.75 168 PRO A N 1
ATOM 1261 C CA . PRO A 1 168 ? -31.045 -37.233 -8.652 1.00 52.75 168 PRO A CA 1
ATOM 1262 C C . PRO A 1 168 ? -30.163 -38.167 -9.497 1.00 52.75 168 PRO A C 1
ATOM 1264 O O . PRO A 1 168 ? -29.894 -37.883 -10.666 1.00 52.75 168 PRO A O 1
ATOM 1267 N N . ALA A 1 169 ? -29.710 -39.240 -8.842 1.00 53.53 169 ALA A N 1
ATOM 1268 C CA . ALA A 1 169 ? -28.769 -40.257 -9.321 1.00 53.53 169 ALA A CA 1
ATOM 1269 C C . ALA A 1 169 ? -29.270 -41.086 -10.513 1.00 53.53 169 ALA A C 1
ATOM 1271 O O . ALA A 1 169 ? -30.500 -41.299 -10.612 1.00 53.53 169 ALA A O 1
#